Protein AF-X1VRG8-F1 (afdb_monomer_lite)

pLDDT: mean 86.99, std 8.04, range [56.66, 97.44]

Foldseek 3Di:
DDDLVRLLVCVVVVVDDLVVSLVCCCPPVVDDSVRSVVSNVVSVLVVDPQPFPVSVVVVVQVVCVVVVHDDDDDDPLLSVLRVQLSVLVVVLVVCVVVVHDPVVNVVSVVSNVVSVVD

Structure (mmCIF, N/CA/C/O backbone):
data_AF-X1VRG8-F1
#
_entry.id   AF-X1VRG8-F1
#
loop_
_atom_site.group_PDB
_atom_site.id
_atom_site.type_symbol
_atom_site.label_atom_id
_atom_site.label_alt_id
_atom_site.label_comp_id
_atom_site.label_asym_id
_atom_site.label_entity_id
_atom_site.label_seq_id
_atom_site.pdbx_PDB_ins_code
_atom_site.Cartn_x
_atom_site.Cartn_y
_atom_site.Cartn_z
_atom_site.occupancy
_atom_site.B_iso_or_equiv
_atom_site.auth_seq_id
_atom_site.auth_comp_id
_atom_site.auth_asym_id
_atom_site.auth_atom_id
_atom_site.pdbx_PDB_model_num
ATOM 1 N N . LYS A 1 1 ? 2.913 -2.468 30.859 1.00 79.62 1 LYS A N 1
ATOM 2 C CA . LYS A 1 1 ? 1.760 -2.087 30.012 1.00 79.62 1 LYS A CA 1
ATOM 3 C C . LYS A 1 1 ? 2.316 -1.693 28.650 1.00 79.62 1 LYS A C 1
ATOM 5 O O . LYS A 1 1 ? 3.086 -0.742 28.590 1.00 79.62 1 LYS A O 1
ATOM 10 N N . LEU A 1 2 ? 2.057 -2.484 27.612 1.00 89.81 2 LEU A N 1
ATOM 11 C CA . LEU A 1 2 ? 2.410 -2.145 26.236 1.00 89.81 2 LEU A CA 1
ATOM 12 C C . LEU A 1 2 ? 1.596 -0.923 25.808 1.00 89.81 2 LEU A C 1
ATOM 14 O O . LEU A 1 2 ? 0.487 -0.713 26.293 1.00 89.81 2 LEU A O 1
ATOM 18 N N . THR A 1 3 ? 2.151 -0.099 24.930 1.00 94.19 3 THR A N 1
ATOM 19 C CA . THR A 1 3 ? 1.405 0.991 24.294 1.00 94.19 3 THR A CA 1
ATOM 20 C C . THR A 1 3 ? 0.752 0.475 23.016 1.00 94.19 3 THR A C 1
ATOM 22 O O . THR A 1 3 ? 1.265 -0.467 22.407 1.00 94.19 3 THR A O 1
ATOM 25 N N . ARG A 1 4 ? -0.322 1.131 22.554 1.00 92.19 4 ARG A N 1
ATOM 26 C CA . ARG A 1 4 ? -0.911 0.889 21.222 1.00 92.19 4 ARG A CA 1
ATOM 27 C C . ARG A 1 4 ? 0.163 0.790 20.133 1.00 92.19 4 ARG A C 1
ATOM 29 O O . ARG A 1 4 ? 0.172 -0.165 19.371 1.00 92.19 4 ARG A O 1
ATOM 36 N N . ALA A 1 5 ? 1.124 1.716 20.118 1.00 89.88 5 ALA A N 1
ATOM 37 C CA . ALA A 1 5 ? 2.201 1.728 19.127 1.00 89.88 5 ALA A CA 1
ATOM 38 C C . ALA A 1 5 ? 3.090 0.469 19.168 1.00 89.88 5 ALA A C 1
ATOM 40 O O . ALA A 1 5 ? 3.465 -0.041 18.117 1.00 89.88 5 ALA A O 1
ATOM 41 N N . LEU A 1 6 ? 3.423 -0.051 20.356 1.00 93.88 6 LEU A N 1
ATOM 42 C CA . LEU A 1 6 ? 4.226 -1.273 20.491 1.00 93.88 6 LEU A CA 1
ATOM 43 C C . LEU A 1 6 ? 3.451 -2.519 20.051 1.00 93.88 6 LEU A C 1
ATOM 45 O O . LEU A 1 6 ? 4.022 -3.381 19.390 1.00 93.88 6 LEU A O 1
ATOM 49 N N . ILE A 1 7 ? 2.158 -2.585 20.378 1.00 96.12 7 ILE A N 1
ATOM 50 C CA . ILE A 1 7 ? 1.273 -3.687 19.979 1.00 96.12 7 ILE A CA 1
ATOM 51 C C . ILE A 1 7 ? 1.134 -3.720 18.451 1.00 96.12 7 ILE A C 1
ATOM 53 O O . ILE A 1 7 ? 1.395 -4.746 17.827 1.00 96.12 7 ILE A O 1
ATOM 57 N N . ILE A 1 8 ? 0.811 -2.576 17.841 1.00 94.12 8 ILE A N 1
ATOM 58 C CA . ILE A 1 8 ? 0.677 -2.437 16.384 1.00 94.12 8 ILE A CA 1
ATOM 59 C C . ILE A 1 8 ? 2.005 -2.708 15.676 1.00 94.12 8 ILE A C 1
ATOM 61 O O . ILE A 1 8 ? 2.023 -3.362 14.640 1.00 94.12 8 ILE A O 1
ATOM 65 N N . ARG A 1 9 ? 3.138 -2.276 16.242 1.00 89.31 9 ARG A N 1
ATOM 66 C CA . ARG A 1 9 ? 4.462 -2.580 15.686 1.00 89.31 9 ARG A CA 1
ATOM 67 C C . ARG A 1 9 ? 4.787 -4.073 15.738 1.00 89.31 9 ARG A C 1
ATOM 69 O O . ARG A 1 9 ? 5.343 -4.581 14.771 1.00 89.31 9 ARG A O 1
ATOM 76 N N . GLY A 1 10 ? 4.464 -4.760 16.834 1.00 92.12 10 GLY A N 1
ATOM 77 C CA . GLY A 1 10 ? 4.635 -6.211 16.940 1.00 92.12 10 GLY A CA 1
ATOM 78 C C . GLY A 1 10 ? 3.806 -6.952 15.893 1.00 92.12 10 GLY A C 1
ATOM 79 O O . GLY A 1 10 ? 4.314 -7.860 15.244 1.00 92.12 10 GLY A O 1
ATOM 80 N N . PHE A 1 11 ? 2.566 -6.505 15.675 1.00 94.19 11 PHE A N 1
ATOM 81 C CA . PHE A 1 11 ? 1.693 -7.057 14.642 1.00 94.19 11 PHE A CA 1
ATOM 82 C C . PHE A 1 11 ? 2.227 -6.776 13.225 1.00 94.19 11 PHE A C 1
ATOM 84 O O . PHE A 1 11 ? 2.349 -7.700 12.430 1.00 94.19 11 PHE A O 1
ATOM 91 N N . LYS A 1 12 ? 2.666 -5.540 12.941 1.00 87.25 12 LYS A N 1
ATOM 92 C CA . LYS A 1 12 ? 3.288 -5.149 11.659 1.00 87.25 12 LYS A CA 1
ATOM 93 C C . LYS A 1 12 ? 4.521 -5.978 11.303 1.00 87.25 12 LYS A C 1
ATOM 95 O O . LYS A 1 12 ? 4.776 -6.233 10.133 1.00 87.25 12 LYS A O 1
ATOM 100 N N . LEU A 1 13 ? 5.328 -6.324 12.304 1.00 88.25 13 LEU A N 1
ATOM 101 C CA . LEU A 1 13 ? 6.553 -7.110 12.142 1.00 88.25 13 LEU A CA 1
ATOM 102 C C . LEU A 1 13 ? 6.299 -8.624 12.214 1.00 88.25 13 LEU A C 1
ATOM 104 O O . LEU A 1 13 ? 7.262 -9.374 12.348 1.00 88.25 13 LEU A O 1
ATOM 108 N N . GLU A 1 14 ? 5.033 -9.053 12.185 1.00 90.56 14 GLU A N 1
ATOM 109 C CA . GLU A 1 14 ? 4.614 -10.461 12.248 1.00 90.56 14 GLU A CA 1
ATOM 110 C C . GLU A 1 14 ? 5.128 -11.205 13.498 1.00 90.56 14 GLU A C 1
ATOM 112 O O . GLU A 1 14 ? 5.248 -12.427 13.517 1.00 90.56 14 GLU A O 1
ATOM 117 N N . GLN A 1 15 ? 5.426 -10.474 14.578 1.00 93.88 15 GLN A N 1
ATOM 118 C CA . GLN A 1 15 ? 5.894 -11.047 15.847 1.00 93.88 15 GLN A CA 1
ATOM 119 C C . GLN A 1 15 ? 4.744 -11.558 16.719 1.00 93.88 15 GLN A C 1
ATOM 121 O O . GLN A 1 15 ? 4.969 -12.349 17.632 1.00 93.88 15 GLN A O 1
ATOM 126 N N . ILE A 1 16 ? 3.530 -11.073 16.457 1.00 95.50 16 ILE A N 1
ATOM 127 C CA . ILE A 1 16 ? 2.282 -11.522 17.073 1.00 95.50 16 ILE A CA 1
ATOM 128 C C . ILE A 1 16 ? 1.231 -11.696 15.979 1.00 95.50 16 ILE A C 1
ATOM 130 O O . ILE A 1 16 ? 1.229 -10.973 14.982 1.00 95.50 16 ILE A O 1
ATOM 134 N N . SER A 1 17 ? 0.317 -12.637 16.176 1.00 95.69 17 SER A N 1
ATOM 135 C CA . SER A 1 17 ? -0.816 -12.849 15.279 1.00 95.69 17 SER A CA 1
ATOM 136 C C . SER A 1 17 ? -1.850 -11.722 15.387 1.00 95.69 17 SER A C 1
ATOM 138 O O . SER A 1 17 ? -1.910 -10.978 16.369 1.00 95.69 17 SER A O 1
ATOM 140 N N . ARG A 1 18 ? -2.742 -11.626 14.394 1.00 91.19 18 ARG A N 1
ATOM 141 C CA . ARG A 1 18 ? -3.858 -10.665 14.407 1.00 91.19 18 ARG A CA 1
ATOM 142 C C . ARG A 1 18 ? -4.764 -10.841 15.629 1.00 91.19 18 ARG A C 1
ATOM 144 O O . ARG A 1 18 ? -5.159 -9.856 16.244 1.00 91.19 18 ARG A O 1
ATOM 151 N N . GLY A 1 19 ? -5.060 -12.089 16.001 1.00 94.94 19 GLY A N 1
ATOM 152 C CA . GLY A 1 19 ? -5.869 -12.401 17.184 1.00 94.94 19 GLY A CA 1
ATOM 153 C C . GLY A 1 19 ? -5.198 -11.956 18.485 1.00 94.94 19 GLY A C 1
ATOM 154 O O . GLY A 1 19 ? -5.848 -11.359 19.339 1.00 94.94 19 GLY A O 1
ATOM 155 N N . GLU A 1 20 ? -3.886 -12.163 18.611 1.00 96.75 20 GLU A N 1
ATOM 156 C CA . GLU A 1 20 ? -3.111 -11.660 19.753 1.00 96.75 20 GLU A CA 1
ATOM 157 C C . GLU A 1 20 ? -3.059 -10.129 19.782 1.00 96.75 20 GLU A C 1
ATOM 159 O O . GLU A 1 20 ? -3.167 -9.535 20.852 1.00 96.75 20 GLU A O 1
ATOM 164 N N . CYS A 1 21 ? -2.956 -9.476 18.622 1.00 96.56 21 CYS A N 1
ATOM 165 C CA . CYS A 1 21 ? -3.015 -8.020 18.523 1.00 96.56 21 CYS A CA 1
ATOM 166 C C . CYS A 1 21 ? -4.353 -7.470 19.049 1.00 96.56 21 CYS A C 1
ATOM 168 O O . CYS A 1 21 ? -4.346 -6.567 19.887 1.00 96.56 21 CYS A O 1
ATOM 170 N N . VAL A 1 22 ? -5.485 -8.056 18.631 1.00 96.56 22 VAL A N 1
ATOM 171 C CA . VAL A 1 22 ? -6.829 -7.694 19.125 1.00 96.56 22 VAL A CA 1
ATOM 172 C C . VAL A 1 22 ? -6.913 -7.862 20.642 1.00 96.56 22 VAL A C 1
ATOM 174 O O . VAL A 1 22 ? -7.304 -6.928 21.341 1.00 96.56 22 VAL A O 1
ATOM 177 N N . ASN A 1 23 ? -6.485 -9.013 21.168 1.00 97.44 23 ASN A N 1
ATOM 178 C CA . ASN A 1 23 ? -6.540 -9.282 22.606 1.00 97.44 23 ASN A CA 1
ATOM 179 C C . ASN A 1 23 ? -5.689 -8.286 23.406 1.00 97.44 23 ASN A C 1
ATOM 181 O O . ASN A 1 23 ? -6.155 -7.736 24.399 1.00 97.44 23 ASN A O 1
ATOM 185 N N . LEU A 1 24 ? -4.472 -7.975 22.949 1.00 97.06 24 LEU A N 1
ATOM 186 C CA . LEU A 1 24 ? -3.598 -7.005 23.615 1.00 97.06 24 LEU A CA 1
ATOM 187 C C . LEU A 1 24 ? -4.163 -5.579 23.578 1.00 97.06 24 LEU A C 1
ATOM 189 O O . LEU A 1 24 ? -3.994 -4.825 24.541 1.00 97.06 24 LEU A O 1
ATOM 193 N N . LEU A 1 25 ? -4.830 -5.197 22.486 1.00 96.50 25 LEU A N 1
ATOM 194 C CA . LEU A 1 25 ? -5.530 -3.917 22.378 1.00 96.50 25 LEU A CA 1
ATOM 195 C C . LEU A 1 25 ? -6.688 -3.834 23.382 1.00 96.50 25 LEU A C 1
ATOM 197 O O . LEU A 1 25 ? -6.807 -2.828 24.082 1.00 96.50 25 LEU A O 1
ATOM 201 N N . MET A 1 26 ? -7.473 -4.900 23.532 1.00 96.50 26 MET A N 1
ATOM 202 C CA . MET A 1 26 ? -8.564 -4.948 24.507 1.00 96.50 26 MET A CA 1
ATOM 203 C C . MET A 1 26 ? -8.048 -4.953 25.953 1.00 96.50 26 MET A C 1
ATOM 205 O O . MET A 1 26 ? -8.422 -4.102 26.756 1.00 96.50 26 MET A O 1
ATOM 209 N N . GLU A 1 27 ? -7.136 -5.865 26.288 1.00 96.69 27 GLU A N 1
ATOM 210 C CA . GLU A 1 27 ? -6.664 -6.079 27.661 1.00 96.69 27 GLU A CA 1
ATOM 211 C C . GLU A 1 27 ? -5.773 -4.947 28.177 1.00 96.69 27 GLU A C 1
ATOM 213 O O . GLU A 1 27 ? -5.781 -4.635 29.369 1.00 96.69 27 GLU A O 1
ATOM 218 N N . GLN A 1 28 ? -4.961 -4.340 27.303 1.00 96.06 28 GLN A N 1
ATOM 219 C CA . GLN A 1 28 ? -3.977 -3.346 27.733 1.00 96.06 28 GLN A CA 1
ATOM 220 C C . GLN A 1 28 ? -4.369 -1.913 27.395 1.00 96.06 28 GLN A C 1
ATOM 222 O O . GLN A 1 28 ? -3.879 -1.006 28.070 1.00 96.06 28 GLN A O 1
ATOM 227 N N . GLN A 1 29 ? -5.215 -1.680 26.388 1.00 94.62 29 GLN A N 1
ATOM 228 C CA . GLN A 1 29 ? -5.677 -0.332 26.031 1.00 94.62 29 GLN A CA 1
ATOM 229 C C . GLN A 1 29 ? -7.161 -0.092 26.345 1.00 94.62 29 GLN A C 1
ATOM 231 O O . GLN A 1 29 ? -7.606 1.041 26.195 1.00 94.62 29 GLN A O 1
ATOM 236 N N . ASN A 1 30 ? -7.890 -1.097 26.849 1.00 93.50 30 ASN A N 1
ATOM 237 C CA . ASN A 1 30 ? -9.325 -1.029 27.155 1.00 93.50 30 ASN A CA 1
ATOM 238 C C . ASN A 1 30 ? -10.208 -0.701 25.940 1.00 93.50 30 ASN A C 1
ATOM 240 O O . ASN A 1 30 ? -11.277 -0.115 26.108 1.00 93.50 30 ASN A O 1
ATOM 244 N N . TYR A 1 31 ? -9.772 -1.069 24.735 1.00 91.94 31 TYR A N 1
ATOM 245 C CA . TYR A 1 31 ? -10.634 -1.010 23.557 1.00 91.94 31 TYR A CA 1
ATOM 246 C C . TYR A 1 31 ? -11.663 -2.136 23.600 1.00 91.94 31 TYR A C 1
ATOM 248 O O . TYR A 1 31 ? -11.386 -3.224 24.115 1.00 91.94 31 TYR A O 1
ATOM 256 N N . ASP A 1 32 ? -12.846 -1.900 23.045 1.00 90.81 32 ASP A N 1
ATOM 257 C CA . ASP A 1 32 ? -13.748 -3.004 22.747 1.00 90.81 32 ASP A CA 1
ATOM 258 C C . ASP A 1 32 ? -13.276 -3.767 21.495 1.00 90.81 32 ASP A C 1
ATOM 260 O O . ASP A 1 32 ? -12.359 -3.352 20.779 1.00 90.81 32 ASP A O 1
ATOM 264 N N . LYS A 1 33 ? -13.848 -4.952 21.259 1.00 88.62 33 LYS A N 1
ATOM 265 C CA . LYS A 1 33 ? -13.429 -5.799 20.137 1.00 88.62 33 LYS A CA 1
ATOM 266 C C . LYS A 1 33 ? -13.618 -5.104 18.773 1.00 88.62 33 LYS A C 1
ATOM 268 O O . LYS A 1 33 ? -12.661 -5.116 17.998 1.00 88.62 33 LYS A O 1
ATOM 273 N N . PRO A 1 34 ? -14.782 -4.493 18.468 1.00 83.81 34 PRO A N 1
ATOM 274 C CA . PRO A 1 34 ? -14.959 -3.733 17.229 1.00 83.81 34 PRO A CA 1
ATOM 275 C C . PRO A 1 34 ? -13.923 -2.616 17.038 1.00 83.81 34 PRO A C 1
ATOM 277 O O . PRO A 1 34 ? -13.3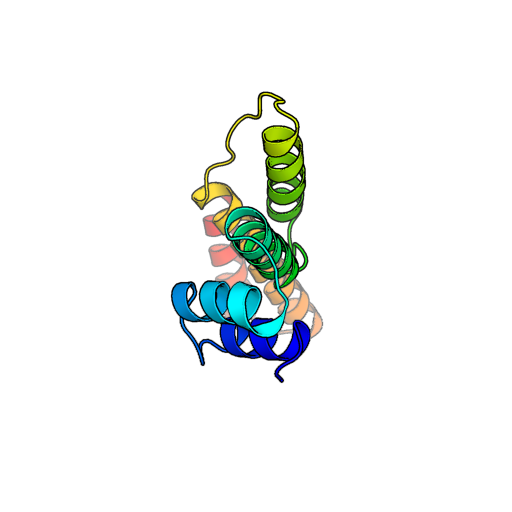82 -2.454 15.945 1.00 83.81 34 PRO A O 1
ATOM 280 N N . GLU A 1 35 ? -13.612 -1.864 18.092 1.00 81.06 35 GLU A N 1
ATOM 281 C CA . GLU A 1 35 ? -12.642 -0.772 18.057 1.00 81.06 35 GLU A CA 1
ATOM 282 C C . GLU A 1 35 ? -11.213 -1.284 17.840 1.00 81.06 35 GLU A C 1
ATOM 284 O O . GLU A 1 35 ? -10.470 -0.724 17.031 1.00 81.06 35 GLU A O 1
ATOM 289 N N . ALA A 1 36 ? -10.828 -2.383 18.494 1.00 91.00 36 ALA A N 1
ATOM 290 C CA . ALA A 1 36 ? -9.530 -3.021 18.285 1.00 91.00 36 ALA A CA 1
ATOM 291 C C . ALA A 1 36 ? -9.358 -3.512 16.836 1.00 91.00 36 ALA A C 1
ATOM 293 O O . ALA A 1 36 ? -8.312 -3.284 16.224 1.00 91.00 36 ALA A O 1
ATOM 294 N N . GLU A 1 37 ? -10.390 -4.141 16.269 1.00 83.56 37 GLU A N 1
ATOM 295 C CA . GLU A 1 37 ? -10.400 -4.582 14.870 1.00 83.56 37 GLU A CA 1
ATOM 296 C C . GLU A 1 37 ? -10.324 -3.394 13.896 1.00 83.56 37 GLU A C 1
ATOM 298 O O . GLU A 1 37 ? -9.569 -3.446 12.922 1.00 83.56 37 GLU A O 1
ATOM 303 N N . TYR A 1 38 ? -11.031 -2.297 14.186 1.00 84.75 38 TYR A N 1
ATOM 304 C CA . TYR A 1 38 ? -10.957 -1.062 13.402 1.00 84.75 38 TYR A CA 1
ATOM 305 C C . TYR A 1 38 ? -9.561 -0.428 13.445 1.00 84.75 38 TYR A C 1
ATOM 307 O O . TYR A 1 38 ? -9.011 -0.069 12.404 1.00 84.75 38 TYR A O 1
ATOM 315 N N . ILE A 1 39 ? -8.955 -0.323 14.631 1.00 89.44 39 ILE A N 1
ATOM 316 C CA . ILE A 1 39 ? -7.596 0.206 14.807 1.00 89.44 39 ILE A CA 1
ATOM 317 C C . ILE A 1 39 ? -6.599 -0.585 13.965 1.00 89.44 39 ILE A C 1
ATOM 319 O O . ILE A 1 39 ? -5.761 0.015 13.294 1.00 89.44 39 ILE A O 1
ATOM 323 N N . ILE A 1 40 ? -6.695 -1.914 14.000 1.00 89.25 40 ILE A N 1
ATOM 324 C CA . ILE A 1 40 ? -5.842 -2.785 13.199 1.00 89.25 40 ILE A CA 1
ATOM 325 C C . ILE A 1 40 ? -6.058 -2.512 11.710 1.00 89.25 40 ILE A C 1
ATOM 327 O O . ILE A 1 40 ? -5.081 -2.284 11.010 1.00 89.25 40 ILE A O 1
ATOM 331 N N . ALA A 1 41 ? -7.306 -2.446 11.239 1.00 80.56 41 ALA A N 1
ATOM 332 C CA . ALA A 1 41 ? -7.608 -2.192 9.831 1.00 80.56 41 ALA A CA 1
ATOM 333 C C . ALA A 1 41 ? -7.083 -0.830 9.336 1.00 80.56 41 ALA A C 1
ATOM 335 O O . ALA A 1 41 ? -6.569 -0.738 8.223 1.00 80.56 41 ALA A O 1
ATOM 336 N N . VAL A 1 42 ? -7.177 0.224 10.157 1.00 81.12 42 VAL A N 1
ATOM 337 C CA . VAL A 1 42 ? -6.642 1.559 9.830 1.00 81.12 42 VAL A CA 1
ATOM 338 C C . VAL A 1 42 ? -5.119 1.545 9.767 1.00 81.12 42 VAL A C 1
ATOM 340 O O . VAL A 1 42 ? -4.534 2.117 8.850 1.00 81.12 42 VAL A O 1
ATOM 343 N N . GLU A 1 43 ? -4.467 0.900 10.733 1.00 87.75 43 GLU A N 1
ATOM 344 C CA . GLU A 1 43 ? -3.010 0.792 10.755 1.00 87.75 43 GLU A CA 1
ATOM 345 C C . GLU A 1 43 ? -2.513 -0.072 9.585 1.00 87.75 43 GLU A C 1
ATOM 347 O O . GLU A 1 43 ? -1.625 0.370 8.864 1.00 87.75 43 GLU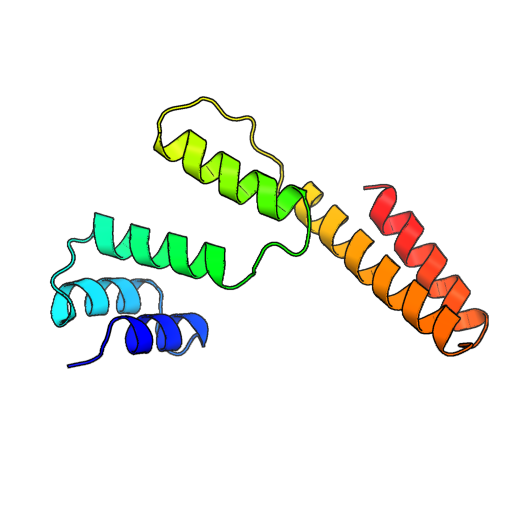 A O 1
ATOM 352 N N . GLU A 1 44 ? -3.138 -1.225 9.313 1.00 81.75 44 GLU A N 1
ATOM 353 C CA . GLU A 1 44 ? -2.869 -2.075 8.140 1.00 81.75 44 GLU A CA 1
ATOM 354 C C . GLU A 1 44 ? -3.002 -1.284 6.831 1.00 81.75 44 GLU A C 1
ATOM 356 O O . GLU A 1 44 ? -2.111 -1.339 5.981 1.00 81.75 44 GLU A O 1
ATOM 361 N N . ALA A 1 45 ? -4.063 -0.484 6.693 1.00 69.25 45 ALA A N 1
ATOM 362 C CA . ALA A 1 45 ? -4.272 0.384 5.537 1.00 69.25 45 ALA A CA 1
ATOM 363 C C . ALA A 1 45 ? -3.232 1.516 5.434 1.00 69.25 45 ALA A C 1
ATOM 365 O O . ALA A 1 45 ? -2.928 1.971 4.335 1.00 69.25 45 ALA A O 1
ATOM 366 N N . GLY A 1 46 ? -2.676 1.974 6.561 1.00 65.88 46 GLY A N 1
ATOM 367 C CA . GLY A 1 46 ? -1.632 3.000 6.616 1.00 65.88 46 GLY A CA 1
ATOM 368 C C . GLY A 1 46 ? -0.202 2.465 6.483 1.00 65.88 46 GLY A C 1
ATOM 369 O O . GLY A 1 46 ? 0.725 3.240 6.239 1.00 65.88 46 GLY A O 1
ATOM 370 N N . TRP A 1 47 ? 0.021 1.156 6.644 1.00 72.25 47 TRP A N 1
ATOM 371 C CA . TRP A 1 47 ? 1.360 0.564 6.574 1.00 72.25 47 TRP A CA 1
ATOM 372 C C . TRP A 1 47 ? 1.970 0.600 5.180 1.00 72.25 47 TRP A C 1
ATOM 374 O O . TRP A 1 47 ? 3.196 0.694 5.081 1.00 72.25 47 TRP A O 1
ATOM 384 N N . GLY A 1 48 ? 1.130 0.571 4.148 1.00 56.66 48 GLY A N 1
ATOM 385 C CA . GLY A 1 48 ? 1.466 1.020 2.809 1.00 56.66 48 GLY A CA 1
ATOM 386 C C . GLY A 1 48 ? 0.741 2.331 2.565 1.00 56.66 48 GLY A C 1
ATOM 387 O O . GLY A 1 48 ? -0.449 2.323 2.273 1.00 56.66 48 GLY A O 1
ATOM 388 N N . SER A 1 49 ? 1.433 3.469 2.680 1.00 64.38 49 SER A N 1
ATOM 389 C CA . SER A 1 49 ? 0.913 4.669 2.016 1.00 64.38 49 SER A CA 1
ATOM 390 C C . SER A 1 49 ? 0.680 4.286 0.554 1.00 64.38 49 SER A C 1
ATOM 392 O O . SER A 1 49 ? 1.596 3.704 -0.027 1.00 64.38 49 SER A O 1
ATOM 394 N N . PRO A 1 50 ? -0.514 4.523 -0.010 1.00 72.88 50 PRO A N 1
ATOM 395 C CA . PRO A 1 50 ? -0.835 4.021 -1.334 1.00 72.88 50 PRO A CA 1
ATOM 396 C C . PRO A 1 50 ? 0.211 4.511 -2.331 1.00 72.88 50 PRO A C 1
ATOM 398 O O . PRO A 1 50 ? 0.457 5.712 -2.457 1.00 72.88 50 PRO A O 1
ATOM 401 N N . GLU A 1 51 ? 0.856 3.562 -2.999 1.00 79.25 51 GLU A N 1
ATOM 402 C CA . GLU A 1 51 ? 1.908 3.819 -3.982 1.00 79.25 51 GLU A CA 1
ATOM 403 C C . GLU A 1 51 ? 1.295 4.086 -5.361 1.00 79.25 51 GLU A C 1
ATOM 405 O O . GLU A 1 51 ? 1.963 4.591 -6.267 1.00 79.25 51 GLU A O 1
ATOM 410 N N . THR A 1 52 ? 0.005 3.767 -5.508 1.00 84.88 52 THR A N 1
ATOM 411 C CA . THR A 1 52 ? -0.755 3.881 -6.749 1.00 84.88 52 THR A CA 1
ATOM 412 C C . THR A 1 52 ? -2.135 4.530 -6.550 1.00 84.88 52 THR A C 1
ATOM 414 O O . THR A 1 52 ? -2.717 4.465 -5.458 1.00 84.88 52 THR A O 1
ATOM 417 N N . PRO A 1 53 ? -2.698 5.164 -7.597 1.00 86.62 53 PRO A N 1
ATOM 418 C CA . PRO A 1 53 ? -4.041 5.737 -7.554 1.00 86.62 53 PRO A CA 1
ATOM 419 C C . PRO A 1 53 ? -5.155 4.748 -7.174 1.00 86.62 53 PRO A C 1
ATOM 421 O O . PRO A 1 53 ? -6.081 5.148 -6.464 1.00 86.62 53 PRO A O 1
ATOM 424 N N . LEU A 1 54 ? -5.103 3.481 -7.604 1.00 88.94 54 LEU A N 1
ATOM 425 C CA . LEU A 1 54 ? -6.127 2.488 -7.263 1.00 88.94 54 LEU A CA 1
ATOM 426 C C . LEU A 1 54 ? -6.005 1.987 -5.823 1.00 88.94 54 LEU A C 1
ATOM 428 O O . LEU A 1 54 ? -7.039 1.764 -5.190 1.00 88.94 54 LEU A O 1
ATOM 432 N N . GLU A 1 55 ? -4.793 1.872 -5.270 1.00 81.94 55 GLU A N 1
ATOM 433 C CA . GLU A 1 55 ? -4.616 1.627 -3.829 1.00 81.94 55 GLU A CA 1
ATOM 434 C C . GLU A 1 55 ? -5.242 2.768 -3.010 1.00 81.94 55 GLU A C 1
ATOM 436 O O . GLU A 1 55 ? -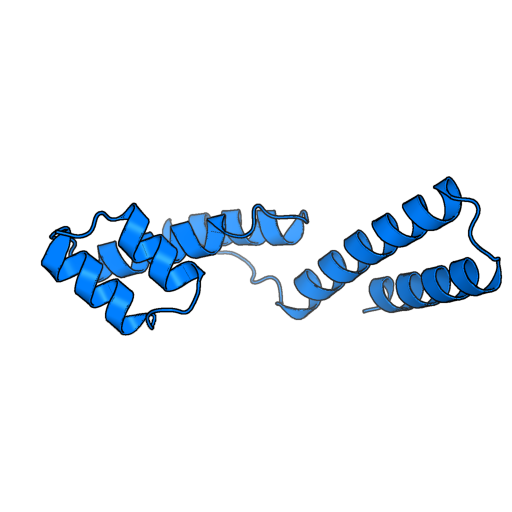5.996 2.517 -2.067 1.00 81.94 55 GLU A O 1
ATOM 441 N N . PHE A 1 56 ? -5.021 4.027 -3.413 1.00 85.75 56 PHE A N 1
ATOM 442 C CA . PHE A 1 56 ? -5.644 5.179 -2.751 1.00 85.75 56 PHE A CA 1
ATOM 443 C C . PHE A 1 56 ? -7.169 5.164 -2.896 1.00 85.75 56 PHE A C 1
ATOM 445 O O . PHE A 1 56 ? -7.898 5.395 -1.929 1.00 85.75 56 PHE A O 1
ATOM 452 N N . LYS A 1 57 ? -7.672 4.836 -4.090 1.00 85.81 57 LYS A N 1
ATOM 453 C CA . LYS A 1 57 ? -9.110 4.731 -4.342 1.00 85.81 57 LYS A CA 1
ATOM 454 C C . LYS A 1 57 ? -9.764 3.655 -3.478 1.00 85.81 57 LYS A C 1
ATOM 456 O O . LYS A 1 57 ? -10.818 3.920 -2.913 1.00 85.81 57 LYS A O 1
ATOM 461 N N . ARG A 1 58 ? -9.133 2.489 -3.294 1.00 82.62 58 ARG A N 1
ATOM 462 C CA . ARG A 1 58 ? -9.648 1.439 -2.397 1.00 82.62 58 ARG A CA 1
ATOM 463 C C . ARG A 1 58 ? -9.731 1.882 -0.945 1.00 82.62 58 ARG A C 1
ATOM 465 O O . ARG A 1 58 ? -10.685 1.514 -0.265 1.00 82.62 58 ARG A O 1
ATOM 472 N N . LEU A 1 59 ? -8.771 2.676 -0.480 1.00 79.44 59 LEU A N 1
ATOM 473 C CA . LEU A 1 59 ? -8.802 3.242 0.866 1.00 79.44 59 LEU A CA 1
ATOM 474 C C . LEU A 1 59 ? -9.997 4.195 1.046 1.00 79.44 59 LEU A C 1
ATOM 476 O O . LEU A 1 59 ? -10.739 4.080 2.021 1.00 79.44 59 LEU A O 1
ATOM 480 N N . VAL A 1 60 ? -10.239 5.078 0.073 1.00 82.31 60 VAL A N 1
ATOM 481 C CA . VAL A 1 60 ? -11.417 5.967 0.061 1.00 82.31 60 VAL A CA 1
ATOM 482 C C . VAL A 1 60 ? -12.723 5.168 -0.036 1.00 82.31 60 VAL A C 1
ATOM 484 O O . VAL A 1 60 ? -13.687 5.452 0.673 1.00 82.31 60 VAL A O 1
ATOM 487 N N . ASP A 1 61 ? -12.761 4.145 -0.883 1.00 85.25 61 ASP A N 1
ATOM 488 C CA . ASP A 1 61 ? -13.932 3.293 -1.092 1.00 85.25 61 ASP A CA 1
ATOM 489 C C . ASP A 1 61 ? -14.272 2.469 0.166 1.00 85.25 61 ASP A C 1
ATOM 491 O O . ASP A 1 61 ? -15.447 2.293 0.494 1.00 85.25 61 ASP A O 1
ATOM 495 N N . ALA A 1 62 ? -13.265 2.032 0.930 1.00 76.25 62 ALA A N 1
ATOM 496 C CA . ALA A 1 62 ? -13.462 1.394 2.231 1.00 76.25 62 ALA A CA 1
ATOM 497 C C . ALA A 1 62 ? -14.099 2.355 3.249 1.00 76.25 62 ALA A C 1
ATOM 499 O O . ALA A 1 62 ? -15.030 1.968 3.959 1.00 76.25 62 ALA A O 1
ATOM 500 N N . GLN A 1 63 ? -13.658 3.618 3.276 1.00 72.69 63 GLN A N 1
ATOM 501 C CA . GLN A 1 63 ? -14.274 4.655 4.106 1.00 72.69 63 GLN A CA 1
ATOM 502 C C . GLN A 1 63 ? -15.739 4.897 3.709 1.00 72.69 63 GLN A C 1
ATOM 504 O O . GLN A 1 63 ? -16.612 4.941 4.571 1.00 72.69 63 GLN A O 1
ATOM 509 N N . ARG A 1 64 ? -16.029 5.011 2.409 1.00 78.81 64 ARG A N 1
ATOM 510 C CA . ARG A 1 64 ? -17.396 5.187 1.885 1.00 78.81 64 ARG A CA 1
ATOM 511 C C . ARG A 1 64 ? -18.314 4.026 2.256 1.00 78.81 64 ARG A C 1
ATOM 513 O O . ARG A 1 64 ? -19.414 4.252 2.753 1.00 78.81 64 ARG A O 1
ATOM 520 N N . ARG A 1 65 ? -17.832 2.788 2.117 1.00 78.94 65 ARG A N 1
ATOM 521 C CA . ARG 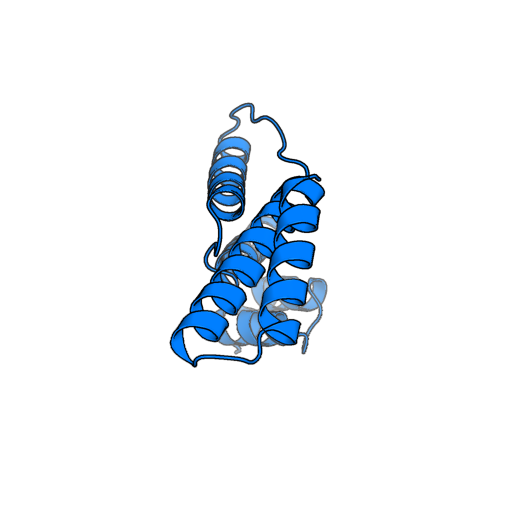A 1 65 ? -18.566 1.586 2.539 1.00 78.94 65 ARG A CA 1
ATOM 522 C C . ARG A 1 65 ? -18.871 1.606 4.041 1.00 78.94 65 ARG A C 1
ATOM 524 O O . ARG A 1 65 ? -19.977 1.253 4.435 1.00 78.94 65 ARG A O 1
ATOM 531 N N . ALA A 1 66 ? -17.932 2.061 4.875 1.00 63.44 66 ALA A N 1
ATOM 532 C CA . ALA A 1 66 ? -18.155 2.218 6.316 1.00 63.44 66 ALA A CA 1
ATOM 533 C C . ALA A 1 66 ? -19.215 3.287 6.651 1.00 63.44 66 ALA A C 1
ATOM 535 O O . ALA A 1 66 ? -19.901 3.174 7.663 1.00 63.44 66 ALA A O 1
ATOM 536 N N . MET A 1 67 ? -19.389 4.290 5.788 1.00 81.00 67 MET A N 1
ATOM 537 C CA . MET A 1 67 ? -20.447 5.304 5.891 1.00 81.00 67 MET A CA 1
ATOM 538 C C . MET A 1 67 ? -21.782 4.860 5.265 1.00 81.00 67 MET A C 1
ATOM 540 O O . MET A 1 67 ? -22.733 5.639 5.237 1.00 81.00 67 MET A O 1
ATOM 544 N N . GLY A 1 68 ? -21.876 3.614 4.786 1.00 85.81 68 GLY A N 1
ATOM 545 C CA . GLY A 1 68 ? -23.089 3.054 4.189 1.00 85.81 68 GLY A CA 1
ATOM 546 C C . GLY A 1 68 ? -23.314 3.439 2.725 1.00 85.81 68 GLY A C 1
ATOM 547 O O . GLY A 1 68 ? -24.407 3.224 2.207 1.00 85.81 68 GLY A O 1
ATOM 548 N N . GLU A 1 69 ? -22.310 3.999 2.047 1.00 92.62 69 GLU A N 1
ATOM 549 C CA . GLU A 1 69 ? -22.389 4.276 0.613 1.00 92.62 69 GLU A CA 1
ATOM 550 C C . GLU A 1 69 ? -22.181 2.994 -0.209 1.00 92.62 69 GLU A C 1
ATOM 552 O O . GLU A 1 69 ? -21.364 2.131 0.130 1.00 92.62 69 GLU A O 1
ATOM 557 N N . GLU A 1 70 ? -22.889 2.882 -1.334 1.00 88.44 70 GLU A N 1
ATOM 558 C CA . GLU A 1 70 ? -22.644 1.820 -2.307 1.00 88.44 70 GLU A CA 1
ATOM 559 C C . GLU A 1 70 ? -21.390 2.119 -3.126 1.00 88.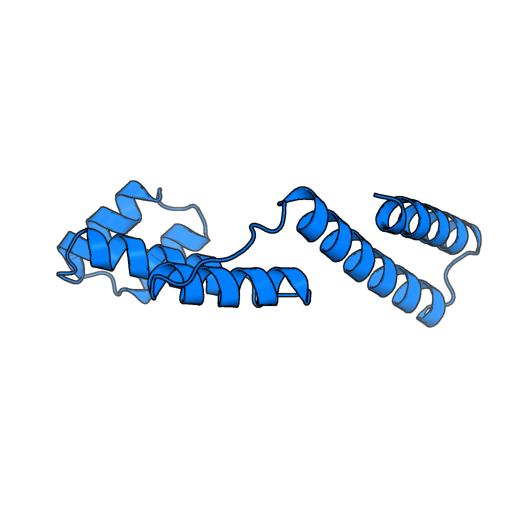44 70 GLU A C 1
ATOM 561 O O . GLU A 1 70 ? -21.256 3.175 -3.748 1.00 88.44 70 GLU A O 1
ATOM 566 N N . VAL A 1 71 ? -20.475 1.150 -3.170 1.00 89.62 71 VAL A N 1
ATOM 567 C CA . VAL A 1 71 ? -19.204 1.296 -3.877 1.00 89.62 71 VAL A CA 1
ATOM 568 C C . VAL A 1 71 ? -18.928 0.070 -4.729 1.00 89.62 71 VAL A C 1
ATOM 570 O O . VAL A 1 71 ? -19.063 -1.065 -4.269 1.00 89.62 71 VAL A O 1
ATOM 573 N N . LYS A 1 72 ? -18.519 0.301 -5.980 1.00 89.94 72 LYS A N 1
ATOM 574 C CA . LYS A 1 72 ? -18.111 -0.771 -6.892 1.00 89.94 72 LYS A CA 1
ATOM 575 C C . LYS A 1 72 ? -16.751 -1.306 -6.471 1.00 89.94 72 LYS A C 1
ATOM 577 O O . LYS A 1 72 ? -15.791 -0.547 -6.384 1.00 89.94 72 LYS A O 1
ATOM 582 N N . GLU A 1 73 ? -16.679 -2.608 -6.240 1.00 83.12 73 GLU A N 1
ATOM 583 C CA . GLU A 1 73 ? -15.435 -3.258 -5.854 1.00 83.12 73 GLU A CA 1
ATOM 584 C C . GLU A 1 73 ? -14.434 -3.251 -7.013 1.00 83.12 73 GLU A C 1
ATOM 586 O O . GLU A 1 73 ? -14.749 -3.647 -8.135 1.00 83.12 73 GLU A O 1
ATOM 591 N N . ILE A 1 74 ? -13.227 -2.764 -6.728 1.00 85.38 74 ILE A N 1
ATOM 592 C CA . ILE A 1 74 ? -12.090 -2.827 -7.642 1.00 85.38 74 ILE A CA 1
ATOM 593 C C . ILE A 1 74 ? -11.418 -4.182 -7.400 1.00 85.38 74 ILE A C 1
ATOM 595 O O . ILE A 1 74 ? -10.966 -4.415 -6.274 1.00 85.38 74 ILE A O 1
ATOM 599 N N . PRO A 1 75 ? -11.346 -5.075 -8.404 1.00 88.69 75 PRO A N 1
ATOM 600 C CA . PRO A 1 75 ? -10.711 -6.375 -8.231 1.00 88.69 75 PRO A CA 1
ATOM 601 C C . PRO A 1 75 ? -9.246 -6.230 -7.810 1.00 88.69 75 PRO A C 1
ATOM 603 O O . PRO A 1 75 ? -8.536 -5.355 -8.310 1.00 88.69 75 PRO A O 1
ATOM 606 N N . GLN A 1 76 ? -8.787 -7.113 -6.920 1.00 81.19 76 GLN A N 1
ATOM 607 C CA . GLN A 1 76 ? -7.403 -7.112 -6.432 1.00 81.19 76 GLN A CA 1
ATOM 608 C C . GLN A 1 76 ? -6.395 -7.215 -7.585 1.00 81.19 76 GLN A C 1
ATOM 610 O O . GLN A 1 76 ? -5.416 -6.479 -7.597 1.00 81.19 76 GLN A O 1
ATOM 615 N N . GLU A 1 77 ? -6.691 -8.040 -8.593 1.00 85.38 77 GLU A N 1
ATOM 616 C CA . GLU A 1 77 ? -5.836 -8.246 -9.769 1.00 85.38 77 GLU A CA 1
ATOM 617 C C . GLU A 1 77 ? -5.537 -6.941 -10.525 1.00 85.38 77 GLU A C 1
ATOM 619 O O . GLU A 1 77 ? -4.421 -6.742 -10.995 1.00 85.38 77 GLU A O 1
ATOM 624 N N . VAL A 1 78 ? -6.503 -6.017 -10.587 1.00 88.06 78 VAL A N 1
ATOM 625 C CA . VAL A 1 78 ? -6.343 -4.721 -11.269 1.00 88.06 78 VAL A CA 1
ATOM 626 C C . VAL A 1 78 ? -5.429 -3.791 -10.469 1.00 88.06 78 VAL A C 1
ATOM 628 O O . VAL A 1 78 ? -4.623 -3.055 -11.036 1.00 88.06 78 VAL A O 1
ATOM 631 N N . VAL A 1 79 ? -5.529 -3.832 -9.139 1.00 85.75 79 VAL A N 1
ATOM 632 C CA . VAL A 1 79 ? -4.650 -3.056 -8.253 1.00 85.75 79 VAL A CA 1
ATOM 633 C C . VAL A 1 79 ? -3.219 -3.581 -8.321 1.00 85.75 79 VAL A C 1
ATOM 635 O O . VAL A 1 79 ? -2.276 -2.797 -8.415 1.00 85.75 79 VAL A O 1
ATOM 638 N N . ASP A 1 80 ? -3.056 -4.903 -8.339 1.00 85.56 80 ASP A N 1
ATOM 639 C CA . ASP A 1 80 ? -1.748 -5.546 -8.446 1.00 85.56 80 ASP A CA 1
ATOM 640 C C . ASP A 1 80 ? -1.095 -5.263 -9.809 1.00 85.56 80 ASP A C 1
ATOM 642 O O . ASP A 1 80 ? 0.111 -5.008 -9.874 1.00 85.56 80 ASP A O 1
ATOM 646 N N . ALA A 1 81 ? -1.886 -5.235 -10.888 1.00 88.25 81 ALA A N 1
ATOM 647 C CA . ALA A 1 81 ? -1.424 -4.850 -12.220 1.00 88.25 81 ALA A CA 1
ATOM 648 C C . ALA A 1 81 ? -0.936 -3.391 -12.263 1.00 88.25 81 ALA A C 1
ATOM 650 O O . ALA A 1 81 ? 0.166 -3.129 -12.752 1.00 88.25 81 ALA A O 1
ATOM 651 N N . GLU A 1 82 ? -1.686 -2.440 -11.685 1.00 89.50 82 GLU A N 1
ATOM 652 C CA . GLU A 1 82 ? -1.246 -1.038 -11.602 1.00 89.50 82 GLU A CA 1
ATOM 653 C C . GLU A 1 82 ? 0.047 -0.906 -10.787 1.00 89.50 82 GLU A C 1
ATOM 655 O O . GLU A 1 82 ? 0.984 -0.216 -11.202 1.00 89.50 82 GLU A O 1
ATOM 660 N N . LYS A 1 83 ? 0.150 -1.623 -9.665 1.00 87.00 83 LYS A N 1
ATOM 661 C CA . LYS A 1 83 ? 1.360 -1.643 -8.837 1.00 87.00 83 LYS A CA 1
ATOM 662 C C . LYS A 1 83 ? 2.571 -2.175 -9.594 1.00 87.00 83 LYS A C 1
ATOM 664 O O . LYS A 1 83 ? 3.643 -1.561 -9.558 1.00 87.00 83 LYS A O 1
ATOM 669 N N . ALA A 1 84 ? 2.404 -3.278 -10.322 1.00 87.75 84 ALA A N 1
ATOM 670 C CA . ALA A 1 84 ? 3.447 -3.830 -11.177 1.00 87.75 84 ALA A CA 1
ATOM 671 C C . ALA A 1 84 ? 3.863 -2.822 -12.259 1.00 87.75 84 ALA A C 1
ATOM 673 O O . ALA A 1 84 ? 5.054 -2.556 -12.432 1.00 87.75 84 ALA A O 1
ATOM 674 N N . PHE A 1 85 ? 2.894 -2.190 -12.925 1.00 90.38 85 PHE A N 1
ATOM 675 C CA . PHE A 1 85 ? 3.148 -1.198 -13.965 1.00 90.38 85 PHE A CA 1
ATOM 676 C C . PHE A 1 85 ? 3.922 0.025 -13.447 1.00 90.38 85 PHE A C 1
ATOM 678 O O . PHE A 1 85 ? 4.893 0.458 -14.081 1.00 90.38 85 PHE A O 1
ATOM 685 N N . VAL A 1 86 ? 3.536 0.579 -12.291 1.00 89.31 86 VAL A N 1
ATOM 686 C CA . VAL A 1 86 ? 4.228 1.722 -11.670 1.00 89.31 86 VAL A CA 1
ATOM 687 C C . VAL A 1 86 ? 5.648 1.335 -11.251 1.00 89.31 86 VAL A C 1
ATOM 689 O O . VAL A 1 86 ? 6.596 2.064 -11.557 1.00 89.31 86 VAL A O 1
ATOM 692 N N . SER A 1 87 ? 5.820 0.166 -10.628 1.00 89.94 87 SER A N 1
ATOM 693 C CA . SER A 1 87 ? 7.128 -0.353 -10.211 1.00 89.94 87 SER A CA 1
ATOM 694 C C . SER A 1 87 ? 8.082 -0.555 -11.396 1.00 89.94 87 SER A C 1
ATOM 696 O O . SER A 1 87 ? 9.208 -0.045 -11.393 1.00 89.94 87 SER A O 1
ATOM 698 N N . ILE A 1 88 ? 7.629 -1.229 -12.459 1.00 91.62 88 ILE A N 1
ATOM 699 C CA . ILE A 1 88 ? 8.433 -1.460 -13.667 1.00 91.62 88 ILE A CA 1
ATOM 700 C C . ILE A 1 88 ? 8.753 -0.131 -14.354 1.00 91.62 88 ILE A C 1
ATOM 702 O O . ILE A 1 88 ? 9.894 0.096 -14.748 1.00 91.62 88 ILE A O 1
ATOM 706 N N . SER A 1 89 ? 7.795 0.797 -14.425 1.00 90.81 89 SER A N 1
ATOM 707 C CA . SER A 1 89 ? 8.029 2.133 -14.986 1.00 90.81 89 SER A CA 1
ATOM 708 C C . SER A 1 89 ? 9.108 2.905 -14.220 1.00 90.81 89 SER A C 1
ATOM 710 O O . SER A 1 89 ? 9.940 3.576 -14.838 1.00 90.81 89 SER A O 1
ATOM 712 N N . ALA A 1 90 ? 9.144 2.787 -12.890 1.00 90.75 90 ALA A N 1
ATOM 713 C CA . ALA A 1 90 ? 10.196 3.376 -12.070 1.00 90.75 90 ALA A CA 1
ATOM 714 C C . ALA A 1 90 ? 11.564 2.719 -12.331 1.00 90.75 90 ALA A C 1
ATOM 716 O O . ALA A 1 90 ? 12.550 3.434 -12.532 1.00 90.75 90 ALA A O 1
ATOM 717 N N . ARG A 1 91 ? 11.624 1.380 -12.399 1.00 90.25 91 ARG A N 1
ATOM 718 C CA . ARG A 1 91 ? 12.847 0.621 -12.737 1.00 90.25 91 ARG A CA 1
ATOM 719 C C . ARG A 1 91 ? 13.386 1.005 -14.114 1.00 90.25 91 ARG A C 1
ATOM 721 O O . ARG A 1 91 ? 14.575 1.270 -14.253 1.00 90.25 91 ARG A O 1
ATOM 728 N N . LEU A 1 92 ? 12.509 1.112 -15.108 1.00 90.38 92 LEU A N 1
ATOM 729 C CA . LEU A 1 92 ? 12.845 1.481 -16.482 1.00 90.38 92 LEU A CA 1
ATOM 730 C C . LEU A 1 92 ? 13.380 2.921 -16.552 1.00 90.38 92 LEU A C 1
ATOM 732 O O . LEU A 1 92 ? 14.433 3.173 -17.137 1.00 90.38 92 LEU A O 1
ATOM 736 N N . LYS A 1 93 ? 12.741 3.865 -15.847 1.00 92.12 93 LYS A N 1
ATOM 737 C CA . LYS A 1 93 ? 13.248 5.242 -15.716 1.00 92.12 93 LYS A CA 1
ATOM 738 C C . LYS A 1 93 ? 14.645 5.287 -15.086 1.00 92.12 93 LYS A C 1
ATOM 740 O O . LYS A 1 93 ? 15.498 6.042 -15.552 1.00 92.12 93 LYS A O 1
ATOM 745 N N . GLN A 1 94 ? 14.894 4.489 -14.047 1.00 92.12 94 GLN A N 1
ATOM 746 C CA . GLN A 1 94 ? 16.220 4.380 -13.427 1.00 92.12 94 GLN A CA 1
ATOM 747 C C . GLN A 1 94 ? 17.248 3.742 -14.371 1.00 92.12 94 GLN A C 1
ATOM 749 O O . GLN A 1 94 ? 18.387 4.204 -14.423 1.00 92.12 94 GLN A O 1
ATOM 754 N N . ALA A 1 95 ? 16.852 2.723 -15.139 1.00 91.50 95 ALA A N 1
ATOM 755 C CA . ALA A 1 95 ? 17.702 2.058 -16.120 1.00 91.50 95 ALA A CA 1
ATOM 756 C C . ALA A 1 95 ? 18.150 3.018 -17.237 1.00 91.50 95 ALA A C 1
ATOM 758 O O . ALA A 1 95 ? 19.340 3.060 -17.558 1.00 91.50 95 ALA A O 1
ATOM 759 N N . TYR A 1 96 ? 17.249 3.867 -17.747 1.00 90.31 96 TYR A N 1
ATOM 760 C CA . TYR A 1 96 ? 17.629 4.945 -18.666 1.00 90.31 96 TYR A CA 1
ATOM 761 C C . TYR A 1 96 ? 18.557 5.968 -18.005 1.00 90.31 96 TYR A C 1
ATOM 763 O O . TYR A 1 96 ? 19.571 6.340 -18.591 1.00 90.31 96 TYR A O 1
ATOM 771 N N . ALA A 1 97 ? 18.254 6.400 -16.775 1.00 93.31 97 ALA A N 1
ATOM 772 C CA . ALA A 1 97 ? 19.061 7.398 -16.070 1.00 93.31 97 ALA A CA 1
ATOM 773 C C . ALA A 1 97 ? 20.505 6.934 -15.811 1.00 93.31 97 ALA A C 1
ATOM 775 O O . ALA A 1 97 ? 21.417 7.758 -15.787 1.00 93.31 97 ALA A O 1
ATOM 776 N N . ARG A 1 98 ? 20.724 5.624 -15.641 1.00 94.94 98 ARG A N 1
ATOM 777 C CA . ARG A 1 98 ? 22.056 5.028 -15.448 1.00 94.94 98 ARG A CA 1
ATOM 778 C C . ARG A 1 98 ? 22.718 4.520 -16.732 1.00 94.94 98 ARG A C 1
ATOM 780 O O . ARG A 1 98 ? 23.761 3.882 -16.630 1.00 94.94 98 ARG A O 1
ATOM 787 N N . ALA A 1 99 ? 22.118 4.759 -17.903 1.00 93.31 99 ALA A N 1
ATOM 788 C CA . ALA A 1 99 ? 22.574 4.230 -19.191 1.00 93.31 99 ALA A CA 1
ATOM 789 C C . ALA A 1 99 ? 22.843 2.709 -19.151 1.00 93.31 99 ALA A C 1
ATOM 791 O O . ALA A 1 99 ? 23.917 2.233 -19.523 1.00 93.31 99 ALA A O 1
ATOM 792 N N . ALA A 1 100 ? 21.867 1.949 -18.640 1.00 89.19 100 ALA A N 1
ATOM 793 C CA . ALA A 1 100 ? 21.928 0.492 -18.595 1.00 89.19 100 ALA A CA 1
ATOM 794 C C . ALA A 1 100 ? 22.098 -0.124 -19.998 1.00 89.19 100 ALA A C 1
ATOM 796 O O . ALA A 1 100 ? 21.853 0.512 -21.023 1.00 89.19 100 ALA A O 1
ATOM 797 N N . LYS A 1 101 ? 22.526 -1.391 -20.051 1.00 94.12 101 LYS A N 1
ATOM 798 C CA . LYS A 1 101 ? 22.711 -2.109 -21.321 1.00 94.12 101 LYS A CA 1
ATOM 799 C C . LYS A 1 101 ? 21.374 -2.264 -22.050 1.00 94.12 101 LYS A C 1
ATOM 801 O O . LYS A 1 101 ? 20.364 -2.525 -21.405 1.00 94.12 101 LYS A O 1
ATOM 806 N N . GLN A 1 102 ? 21.399 -2.230 -23.384 1.00 88.38 102 GLN A N 1
ATOM 807 C CA . GLN A 1 102 ? 20.192 -2.365 -24.212 1.00 88.38 102 GLN A CA 1
ATOM 808 C C . GLN A 1 102 ? 19.369 -3.615 -23.869 1.00 88.38 102 GLN A C 1
ATOM 810 O O . GLN A 1 102 ? 18.173 -3.508 -23.657 1.00 88.38 102 GLN A O 1
ATOM 815 N N . ALA A 1 103 ? 20.021 -4.764 -23.666 1.00 90.62 103 ALA A N 1
ATOM 816 C CA . ALA A 1 103 ? 19.341 -6.001 -23.276 1.00 90.62 103 ALA A CA 1
ATOM 817 C C . ALA A 1 103 ? 18.546 -5.889 -21.957 1.00 90.62 103 ALA A C 1
ATOM 819 O O . ALA A 1 103 ? 17.556 -6.584 -21.767 1.00 90.62 103 ALA A O 1
ATOM 820 N N . GLU A 1 104 ? 18.977 -5.033 -21.026 1.00 90.38 104 GLU A N 1
ATOM 821 C CA . GLU A 1 104 ? 18.239 -4.779 -19.786 1.00 90.38 104 GLU A CA 1
ATOM 822 C C . GLU A 1 104 ? 17.024 -3.874 -20.030 1.00 90.38 104 GLU A C 1
ATOM 824 O O . GLU A 1 104 ? 15.962 -4.106 -19.456 1.00 90.38 104 GLU A O 1
ATOM 829 N N . LEU A 1 105 ? 17.173 -2.865 -20.894 1.00 89.00 105 LEU A N 1
ATOM 830 C CA . LEU A 1 105 ? 16.084 -1.971 -21.291 1.00 89.00 105 LEU A CA 1
ATOM 831 C C . LEU A 1 105 ? 14.993 -2.742 -22.041 1.00 89.00 105 LEU A C 1
ATOM 833 O O . LEU A 1 105 ? 13.826 -2.622 -21.680 1.00 89.00 105 LEU A O 1
ATOM 837 N N . ASP A 1 106 ? 15.383 -3.593 -22.992 1.00 91.25 106 ASP A N 1
ATOM 838 C CA . ASP A 1 106 ? 14.465 -4.417 -23.784 1.00 91.25 106 ASP A CA 1
ATOM 839 C C . ASP A 1 106 ? 13.631 -5.340 -22.878 1.00 91.25 106 ASP A C 1
ATOM 841 O O . ASP A 1 106 ? 12.412 -5.427 -23.019 1.00 91.25 106 ASP A O 1
ATOM 845 N N . ASN A 1 107 ? 14.263 -5.974 -21.881 1.00 91.50 107 ASN A N 1
ATOM 846 C CA . ASN A 1 107 ? 13.557 -6.818 -20.912 1.00 91.50 107 ASN A CA 1
ATOM 847 C C . ASN A 1 107 ? 12.541 -6.018 -20.080 1.00 91.50 107 ASN A C 1
ATOM 849 O O . ASN A 1 107 ? 11.411 -6.463 -19.889 1.00 91.50 107 ASN A O 1
ATOM 853 N N . LEU A 1 108 ? 12.919 -4.827 -19.602 1.00 89.69 108 LEU A N 1
ATOM 854 C CA . LEU A 1 108 ? 12.023 -3.969 -18.818 1.00 89.69 108 LEU A CA 1
ATOM 855 C C . LEU A 1 108 ? 10.864 -3.408 -19.657 1.00 89.69 108 LEU A C 1
ATOM 857 O O . LEU A 1 108 ? 9.773 -3.203 -19.124 1.00 89.69 108 LEU A O 1
ATOM 861 N N . GLU A 1 109 ? 11.073 -3.159 -20.951 1.00 89.44 109 GLU A N 1
ATOM 862 C CA . GLU A 1 109 ? 10.018 -2.740 -21.881 1.00 89.44 109 GLU A CA 1
ATOM 863 C C . GLU A 1 109 ? 8.997 -3.858 -22.129 1.00 89.44 109 GLU A C 1
ATOM 865 O O . GLU A 1 109 ? 7.792 -3.590 -22.107 1.00 89.44 109 GLU A O 1
ATOM 870 N N . VAL A 1 110 ? 9.456 -5.106 -22.278 1.00 91.25 110 VAL A N 1
ATOM 871 C CA . VAL A 1 110 ? 8.576 -6.282 -22.379 1.00 91.25 110 VAL A CA 1
ATOM 872 C C . VAL A 1 110 ? 7.780 -6.480 -21.087 1.00 91.25 110 VAL A C 1
ATOM 874 O O . VAL A 1 110 ? 6.552 -6.535 -21.143 1.00 91.25 110 VAL A O 1
ATOM 877 N N . GLU A 1 111 ? 8.443 -6.482 -19.922 1.00 88.62 111 GLU A N 1
ATOM 878 C CA . GLU A 1 111 ? 7.776 -6.591 -18.610 1.00 88.62 111 GLU A CA 1
ATOM 879 C C . GLU A 1 111 ? 6.692 -5.509 -18.442 1.00 88.62 111 GLU A C 1
ATOM 881 O O . GLU A 1 111 ? 5.596 -5.771 -17.941 1.00 88.62 111 GLU A O 1
ATOM 886 N N . LYS A 1 112 ? 6.968 -4.278 -18.894 1.00 88.56 112 LYS A N 1
ATOM 887 C CA . LYS A 1 112 ? 6.010 -3.168 -18.822 1.00 88.56 112 LYS A CA 1
ATOM 888 C C . LYS A 1 112 ? 4.799 -3.384 -19.731 1.00 88.56 112 LYS A C 1
ATOM 890 O O . LYS A 1 112 ? 3.682 -3.058 -19.328 1.00 88.56 112 LYS A O 1
ATOM 895 N N . ALA A 1 113 ? 5.010 -3.887 -20.946 1.00 86.19 113 ALA A N 1
ATOM 896 C CA . ALA A 1 113 ? 3.930 -4.167 -21.889 1.00 86.19 113 ALA A CA 1
ATOM 897 C C . ALA A 1 113 ? 3.007 -5.280 -21.371 1.00 86.19 113 ALA A C 1
ATOM 899 O O . ALA A 1 113 ? 1.787 -5.150 -21.445 1.00 86.19 113 ALA A O 1
ATOM 900 N N . GLU A 1 114 ? 3.576 -6.329 -20.774 1.00 86.94 114 GLU A N 1
ATOM 901 C CA . GLU A 1 114 ? 2.815 -7.421 -20.160 1.00 86.94 114 GLU A CA 1
ATOM 902 C C . GLU A 1 114 ? 2.006 -6.962 -18.939 1.00 86.94 114 GLU A C 1
ATOM 904 O O . GLU A 1 114 ? 0.871 -7.402 -18.754 1.00 86.94 114 GLU A O 1
ATOM 909 N N . ALA A 1 115 ? 2.556 -6.052 -18.128 1.00 82.25 115 ALA A N 1
ATOM 910 C CA . ALA A 1 115 ? 1.861 -5.484 -16.972 1.00 82.25 115 ALA A CA 1
ATOM 911 C C . ALA A 1 115 ? 0.696 -4.553 -17.356 1.00 82.25 115 ALA A C 1
ATOM 913 O O . ALA A 1 115 ? -0.247 -4.423 -16.585 1.00 82.25 115 ALA A O 1
ATOM 914 N N . GLY A 1 116 ? 0.749 -3.906 -18.528 1.00 74.06 116 GLY A N 1
ATOM 915 C CA . GLY A 1 116 ? -0.315 -3.020 -19.020 1.00 74.06 116 GLY A CA 1
ATOM 916 C C . GLY A 1 116 ? -1.405 -3.707 -19.852 1.00 74.06 116 GLY A C 1
ATOM 917 O O . GLY A 1 116 ? -2.399 -3.066 -20.183 1.00 74.06 116 GLY A O 1
ATOM 918 N N . ALA A 1 117 ? -1.213 -4.976 -20.228 1.00 71.56 117 ALA A N 1
ATOM 919 C CA . ALA A 1 117 ? -2.146 -5.747 -21.056 1.00 71.56 117 ALA A CA 1
ATOM 920 C C . ALA A 1 117 ? -3.102 -6.651 -20.249 1.00 71.56 117 ALA A C 1
ATOM 922 O O . ALA A 1 117 ? -3.942 -7.326 -20.849 1.00 71.56 117 ALA A O 1
ATOM 923 N N . LYS A 1 118 ? -2.955 -6.684 -18.920 1.00 57.69 118 LYS A N 1
ATOM 924 C CA .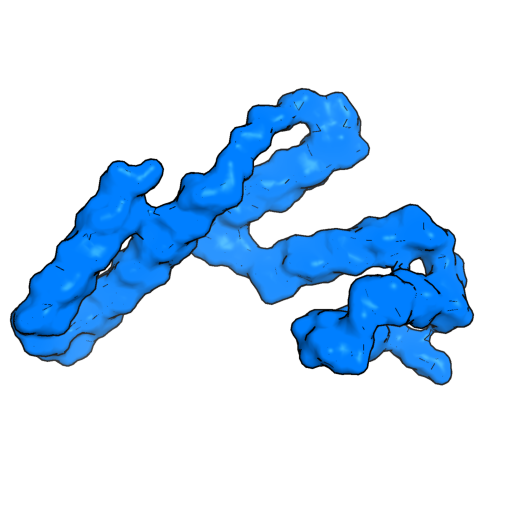 LYS A 1 118 ? -3.822 -7.395 -17.970 1.00 57.69 118 LYS A CA 1
ATOM 925 C C . LYS A 1 118 ? -4.795 -6.425 -17.313 1.00 57.69 118 LYS A C 1
ATOM 927 O O . LYS A 1 118 ? -5.951 -6.846 -17.099 1.00 57.69 118 LYS A O 1
#

Secondary structure (DSSP, 8-state):
---HHHHHHHHHTTSS-HHHHHHHHHHHH---HHHHHHHHHHHHHHHS--SSHHHHHHHHHHHHHHTT---PPPPHHHHHHHHHHHHHHHHHHHHHHTT--HHHHHHHHHHHHHHH--

Organism: NCBI:txid412755

Sequence (118 aa):
KLTRALIIRGFKLEQISRGECVNLLMEQQNYDKPEAEYIIAVEEAGWGSPETPLEFKRLVDAQRRAMGEEVKEIPQEVVDAEKAFVSISARLKQAYARAAKQAELDNLEVEKAEAGAK

Radius of gyration: 19.63 Å; chains: 1; bounding box: 46×20×54 Å